Protein AF-A0A963QBI6-F1 (afdb_monomer_lite)

Foldseek 3Di:
DWDAAPVRHIDDDPDPVCRVVVNCVLVVQLPPPPCLCVLVVVVVPDLALQSLLSQLVNLVSVVDPCSNVRSVVSNVSSVVNLVVDDPVSVVSD

pLDDT: mean 76.11, std 11.45, range [47.69, 97.38]

Secondary structure (DSSP, 8-state):
-EEE-TTS-EEE-SSGGGHHHHHHHHHHHHTS-GGGGHHHHHTTT---HHHHHHHHHHHHHT-STTHHHHHHHHHHHHHHHGGGS-TTGGGT-

Sequence (93 aa):
MTAQDCLGNPVHLQDRASLAALDDFVGGFIACEARAVNVLAAADHDRSAIVQACCAALHMFAESREGPIHARPFIEAARAGASQASEREQRFV

Structure (mmCIF, N/CA/C/O backbone):
data_AF-A0A963QBI6-F1
#
_entry.id   AF-A0A963QBI6-F1
#
loop_
_atom_site.group_PDB
_atom_site.id
_atom_site.type_symbol
_atom_site.label_atom_id
_atom_site.label_alt_id
_atom_site.label_comp_id
_atom_site.label_asym_id
_atom_site.label_entity_id
_atom_site.label_seq_id
_atom_site.pdbx_PDB_ins_code
_atom_site.Cartn_x
_atom_site.Cartn_y
_atom_site.Cartn_z
_atom_site.occupancy
_atom_site.B_iso_or_equiv
_atom_site.auth_seq_id
_atom_site.auth_comp_id
_atom_site.auth_asym_id
_atom_site.auth_atom_id
_atom_site.pdbx_PDB_model_num
ATOM 1 N N . MET A 1 1 ? 10.894 1.842 -28.838 1.00 61.66 1 MET A N 1
ATOM 2 C CA . MET A 1 1 ? 11.678 0.594 -28.683 1.00 61.66 1 MET A CA 1
ATOM 3 C C . MET A 1 1 ? 11.229 -0.109 -27.407 1.00 61.66 1 MET A C 1
ATOM 5 O O . MET A 1 1 ? 10.812 0.583 -26.486 1.00 61.66 1 MET A O 1
ATOM 9 N N . THR A 1 2 ? 11.257 -1.440 -27.355 1.00 63.28 2 THR A N 1
ATOM 10 C CA . THR A 1 2 ? 10.736 -2.227 -26.218 1.00 63.28 2 THR A CA 1
ATOM 11 C C . THR A 1 2 ? 11.861 -2.594 -25.242 1.00 63.28 2 THR A C 1
ATOM 13 O O . THR A 1 2 ? 12.933 -3.014 -25.682 1.00 63.28 2 THR A O 1
ATOM 16 N N . ALA A 1 3 ? 11.633 -2.420 -23.939 1.00 76.94 3 ALA A N 1
ATOM 17 C CA . ALA A 1 3 ? 12.555 -2.759 -22.849 1.00 76.94 3 ALA A CA 1
ATOM 18 C C . ALA A 1 3 ? 11.785 -3.366 -21.657 1.00 76.94 3 ALA A C 1
ATOM 20 O O . ALA A 1 3 ? 10.574 -3.556 -21.754 1.00 76.94 3 ALA A O 1
ATOM 21 N N . GLN A 1 4 ? 12.480 -3.686 -20.565 1.00 78.94 4 GLN A N 1
ATOM 22 C CA . GLN A 1 4 ? 11.873 -4.069 -19.287 1.00 78.94 4 GLN A CA 1
ATOM 23 C C . GLN A 1 4 ? 12.358 -3.112 -18.198 1.00 78.94 4 GLN A C 1
ATOM 25 O O . GLN A 1 4 ? 13.529 -2.737 -18.241 1.00 78.94 4 GLN A O 1
ATOM 30 N N . ASP A 1 5 ? 11.470 -2.711 -17.288 1.00 75.88 5 ASP A N 1
ATOM 31 C CA . ASP A 1 5 ? 11.827 -1.943 -16.086 1.00 75.88 5 ASP A CA 1
ATOM 32 C C . ASP A 1 5 ? 12.530 -2.821 -15.029 1.00 75.88 5 ASP A C 1
ATOM 34 O O . ASP A 1 5 ? 12.679 -4.038 -15.194 1.00 75.88 5 ASP A O 1
ATOM 38 N N . CYS A 1 6 ? 12.940 -2.210 -13.917 1.00 74.19 6 CYS A N 1
ATOM 39 C CA . CYS A 1 6 ? 13.598 -2.873 -12.789 1.00 74.19 6 CYS A CA 1
ATOM 40 C C . CYS A 1 6 ? 12.752 -3.948 -12.077 1.00 74.19 6 CYS A C 1
ATOM 42 O O . CYS A 1 6 ? 13.289 -4.699 -11.260 1.00 74.19 6 CYS A O 1
ATOM 44 N N . LEU A 1 7 ? 11.460 -4.063 -12.398 1.00 71.81 7 LEU A N 1
ATOM 45 C CA . LEU A 1 7 ? 10.539 -5.080 -11.881 1.00 71.81 7 LEU A CA 1
ATOM 46 C C . LEU A 1 7 ? 10.214 -6.168 -12.919 1.00 71.81 7 LEU A C 1
ATOM 48 O O . LEU A 1 7 ? 9.480 -7.109 -12.617 1.00 71.81 7 LEU A O 1
ATOM 52 N N . GLY A 1 8 ? 10.763 -6.064 -14.133 1.00 76.81 8 GLY A N 1
ATOM 53 C CA . GLY A 1 8 ? 10.538 -7.001 -15.233 1.00 76.81 8 GLY A CA 1
ATOM 54 C C . GLY A 1 8 ? 9.296 -6.706 -16.082 1.00 76.81 8 GLY A C 1
ATOM 55 O O . GLY A 1 8 ? 8.934 -7.531 -16.926 1.00 76.81 8 GLY A O 1
ATOM 56 N N . ASN A 1 9 ? 8.635 -5.555 -15.910 1.00 67.62 9 ASN A N 1
ATOM 57 C CA . ASN A 1 9 ? 7.478 -5.185 -16.725 1.00 67.62 9 ASN A CA 1
ATOM 58 C C . ASN A 1 9 ? 7.922 -4.655 -18.095 1.00 67.62 9 ASN A C 1
ATOM 60 O O . ASN A 1 9 ? 8.872 -3.874 -18.177 1.00 67.62 9 ASN A O 1
ATOM 64 N N . PRO A 1 10 ? 7.230 -5.009 -19.194 1.00 62.62 10 PRO A N 1
ATOM 65 C CA . PRO A 1 10 ? 7.555 -4.487 -20.514 1.00 62.62 10 PRO A CA 1
ATOM 66 C C . PRO A 1 10 ? 7.213 -2.993 -20.630 1.00 62.62 10 PRO A C 1
ATOM 68 O O . PRO A 1 10 ? 6.066 -2.590 -20.438 1.00 62.62 10 PRO A O 1
ATOM 71 N N . VAL A 1 11 ? 8.187 -2.178 -21.041 1.00 51.09 11 VAL A N 1
ATOM 72 C CA . VAL A 1 11 ? 8.038 -0.727 -21.234 1.00 51.09 11 VAL A CA 1
ATOM 73 C C . VAL A 1 11 ? 8.385 -0.307 -22.662 1.00 51.09 11 VAL A C 1
ATOM 75 O O . VAL A 1 11 ? 9.241 -0.894 -23.331 1.00 51.09 11 VAL A O 1
ATOM 78 N N . HIS A 1 12 ? 7.704 0.731 -23.145 1.00 65.94 12 HIS A N 1
ATOM 79 C CA . HIS A 1 12 ? 7.864 1.255 -24.500 1.00 65.94 12 HIS A CA 1
ATOM 80 C C . HIS A 1 12 ? 8.468 2.653 -24.432 1.00 65.94 12 HIS A C 1
ATOM 82 O O . HIS A 1 12 ? 7.784 3.618 -24.102 1.00 65.94 12 HIS A O 1
ATOM 88 N N . LEU A 1 13 ? 9.755 2.758 -24.757 1.00 50.19 13 LEU A N 1
ATOM 89 C CA . LEU A 1 13 ? 10.503 4.008 -24.641 1.00 50.19 13 LEU A CA 1
ATOM 90 C C . LEU A 1 13 ? 10.759 4.632 -26.014 1.00 50.19 13 LEU A C 1
ATOM 92 O O . LEU A 1 13 ? 11.056 3.927 -26.989 1.00 50.19 13 LEU A O 1
ATOM 96 N N . GLN A 1 14 ? 10.651 5.960 -26.080 1.00 47.69 14 GLN A N 1
ATOM 97 C CA . GLN A 1 14 ? 11.063 6.749 -27.245 1.00 47.69 14 GLN A CA 1
ATOM 98 C C . GLN A 1 14 ? 12.592 6.897 -27.290 1.00 47.69 14 GLN A C 1
ATOM 100 O O . GLN A 1 14 ? 13.181 6.729 -28.353 1.00 47.69 14 GLN A O 1
ATOM 105 N N . ASP A 1 15 ? 13.222 7.095 -26.128 1.00 68.44 15 ASP A N 1
ATOM 106 C CA . ASP A 1 15 ? 14.673 7.068 -25.927 1.00 68.44 15 ASP A CA 1
ATOM 107 C C . ASP A 1 15 ? 15.040 5.959 -24.927 1.00 68.44 15 ASP A C 1
ATOM 109 O O . ASP A 1 15 ? 14.491 5.881 -23.828 1.00 68.44 15 ASP A O 1
ATOM 113 N N . ARG A 1 16 ? 15.976 5.079 -25.300 1.00 69.69 16 ARG A N 1
ATOM 114 C CA . ARG A 1 16 ? 16.419 3.974 -24.435 1.00 69.69 16 ARG A CA 1
ATOM 115 C C . ARG A 1 16 ? 17.156 4.471 -23.193 1.00 69.69 16 ARG A C 1
ATOM 117 O O . ARG A 1 16 ? 17.128 3.783 -22.177 1.00 69.69 16 ARG A O 1
ATOM 124 N N . ALA A 1 17 ? 17.809 5.632 -23.268 1.00 73.81 17 ALA A N 1
ATOM 125 C CA . ALA A 1 17 ? 18.563 6.191 -22.149 1.00 73.81 17 ALA A CA 1
ATOM 126 C C . ALA A 1 17 ? 17.661 6.563 -20.958 1.00 73.81 17 ALA A C 1
ATOM 128 O O . ALA A 1 17 ? 18.132 6.609 -19.825 1.00 73.81 17 ALA A O 1
ATOM 129 N N . SER A 1 18 ? 16.356 6.756 -21.187 1.00 68.12 18 SER A N 1
ATOM 130 C CA . SER A 1 18 ? 15.382 7.071 -20.136 1.00 68.12 18 SER A CA 1
ATOM 131 C C . SER A 1 18 ? 15.078 5.908 -19.184 1.00 68.12 18 SER A C 1
ATOM 133 O O . SER A 1 18 ? 14.438 6.139 -18.162 1.00 68.12 18 SER A O 1
ATOM 135 N N . LEU A 1 19 ? 15.517 4.678 -19.484 1.00 68.12 19 LEU A N 1
ATOM 136 C CA . LEU A 1 19 ? 15.198 3.503 -18.665 1.00 68.12 19 LEU A CA 1
ATOM 137 C C . LEU A 1 19 ? 15.734 3.620 -17.231 1.00 68.12 19 LEU A C 1
ATOM 139 O O . LEU A 1 19 ? 15.000 3.347 -16.296 1.00 68.12 19 LEU A O 1
ATOM 143 N N . ALA A 1 20 ? 16.963 4.110 -17.050 1.00 68.69 20 ALA A N 1
ATOM 144 C CA . ALA A 1 20 ? 17.548 4.260 -15.715 1.00 68.69 20 ALA A CA 1
ATOM 145 C C . ALA A 1 20 ? 16.773 5.268 -14.848 1.00 68.69 20 ALA A C 1
ATOM 147 O O . ALA A 1 20 ? 16.533 5.015 -13.677 1.00 68.69 20 ALA A O 1
ATOM 148 N N . ALA A 1 21 ? 16.313 6.377 -15.437 1.00 57.94 21 ALA A N 1
ATOM 149 C CA . ALA A 1 21 ? 15.490 7.355 -14.724 1.00 57.94 21 ALA A CA 1
ATOM 150 C C . ALA A 1 21 ? 14.102 6.793 -14.368 1.00 57.94 21 ALA A C 1
ATOM 152 O O . ALA A 1 21 ? 13.544 7.135 -13.326 1.00 57.94 21 ALA A O 1
ATOM 153 N N . LEU A 1 22 ? 13.546 5.933 -15.228 1.00 60.81 22 LEU A N 1
ATOM 154 C CA . LEU A 1 22 ? 12.305 5.215 -14.949 1.00 60.81 22 LEU A CA 1
ATOM 155 C C . LEU A 1 22 ? 12.497 4.216 -13.799 1.00 60.81 22 LEU A C 1
ATOM 157 O O . LEU A 1 22 ? 11.672 4.176 -12.892 1.00 60.81 22 LEU A O 1
ATOM 161 N N . ASP A 1 23 ? 13.608 3.481 -13.794 1.00 74.06 23 ASP A N 1
ATOM 162 C CA . ASP A 1 23 ? 13.959 2.533 -12.735 1.00 74.06 23 ASP A CA 1
ATOM 163 C C . ASP A 1 23 ? 14.245 3.234 -11.398 1.00 74.06 23 ASP A C 1
ATOM 165 O O . ASP A 1 23 ? 13.812 2.741 -10.358 1.00 74.06 23 ASP A O 1
ATOM 169 N N . ASP A 1 24 ? 14.904 4.399 -11.410 1.00 67.50 24 ASP A N 1
ATOM 170 C CA . ASP A 1 24 ? 15.137 5.231 -10.220 1.00 67.50 24 ASP A CA 1
ATOM 171 C C . ASP A 1 24 ? 13.822 5.771 -9.645 1.00 67.50 24 ASP A C 1
ATOM 173 O O . ASP A 1 24 ? 13.641 5.809 -8.427 1.00 67.50 24 ASP A O 1
ATOM 177 N N . PHE A 1 25 ? 12.880 6.165 -10.508 1.00 63.03 25 PHE A N 1
ATOM 178 C CA . PHE A 1 25 ? 11.545 6.584 -10.086 1.00 63.03 25 PHE A CA 1
ATOM 179 C C . PHE A 1 25 ? 10.767 5.419 -9.469 1.00 63.03 25 PHE A C 1
ATOM 181 O O . PHE A 1 25 ? 10.279 5.546 -8.349 1.00 63.03 25 PHE A O 1
ATOM 188 N N . VAL A 1 26 ? 10.681 4.279 -10.162 1.00 68.19 26 VAL A N 1
ATOM 189 C CA . VAL A 1 26 ? 9.969 3.081 -9.684 1.00 68.19 26 VAL A CA 1
ATOM 190 C C . VAL A 1 26 ? 10.596 2.566 -8.389 1.00 68.19 26 VAL A C 1
ATOM 192 O O . VAL A 1 26 ? 9.895 2.340 -7.403 1.00 68.19 26 VAL A O 1
ATOM 195 N N . GLY A 1 27 ? 11.923 2.453 -8.357 1.00 68.50 27 GLY A N 1
ATOM 196 C CA . GLY A 1 27 ? 12.687 2.045 -7.185 1.00 68.50 27 GLY A CA 1
ATOM 197 C C . GLY A 1 27 ? 12.522 3.018 -6.022 1.00 68.50 27 GLY A C 1
ATOM 198 O O . GLY A 1 27 ? 12.253 2.578 -4.911 1.00 68.50 27 GLY A O 1
ATOM 199 N N . GLY A 1 28 ? 12.613 4.328 -6.261 1.00 66.62 28 GLY A N 1
ATOM 200 C CA . GLY A 1 28 ? 12.426 5.362 -5.240 1.00 66.62 28 GLY A CA 1
ATOM 201 C C . GLY A 1 28 ? 10.994 5.445 -4.703 1.00 66.62 28 GLY A C 1
ATOM 202 O O . GLY A 1 28 ? 10.801 5.677 -3.511 1.00 66.62 28 GLY A O 1
ATOM 203 N N . PHE A 1 29 ? 9.994 5.210 -5.555 1.00 65.19 29 PHE A N 1
ATOM 204 C CA . PHE A 1 29 ? 8.579 5.206 -5.184 1.00 65.19 29 PHE A CA 1
ATOM 205 C C . PHE A 1 29 ? 8.207 3.955 -4.376 1.00 65.19 29 PHE A C 1
ATOM 207 O O . PHE A 1 29 ? 7.580 4.066 -3.324 1.00 65.19 29 PHE A O 1
ATOM 214 N N . ILE A 1 30 ? 8.674 2.775 -4.797 1.00 65.25 30 ILE A N 1
ATOM 215 C CA . ILE A 1 30 ? 8.525 1.524 -4.034 1.00 65.25 30 ILE A CA 1
ATOM 216 C C . ILE A 1 30 ? 9.324 1.572 -2.728 1.00 65.25 30 ILE A C 1
ATOM 218 O O . ILE A 1 30 ? 8.873 1.056 -1.708 1.00 65.25 30 ILE A O 1
ATOM 222 N N . ALA A 1 31 ? 10.493 2.219 -2.728 1.00 66.88 31 ALA A N 1
ATOM 223 C CA . ALA A 1 31 ? 11.336 2.393 -1.548 1.00 66.88 31 ALA A CA 1
ATOM 224 C C . ALA A 1 31 ? 10.793 3.411 -0.533 1.00 66.88 31 ALA A C 1
ATOM 226 O O . ALA A 1 31 ? 11.500 3.719 0.430 1.00 66.88 31 ALA A O 1
ATOM 227 N N . CYS A 1 32 ? 9.555 3.898 -0.686 1.00 55.88 32 CYS A N 1
ATOM 228 C CA . CYS A 1 32 ? 8.819 4.522 0.407 1.00 55.88 32 CYS A CA 1
ATOM 229 C C . CYS A 1 32 ? 8.806 3.519 1.585 1.00 55.88 32 CYS A C 1
ATOM 231 O O . CYS A 1 32 ? 8.117 2.509 1.547 1.00 55.88 32 CYS A O 1
ATOM 233 N N . GLU A 1 33 ? 9.701 3.756 2.552 1.00 64.50 33 GLU A N 1
ATOM 234 C CA . GLU A 1 33 ? 10.482 2.761 3.311 1.00 64.50 33 GLU A CA 1
ATOM 235 C C . GLU A 1 33 ? 9.859 1.375 3.555 1.00 64.50 33 GLU A C 1
ATOM 237 O O . GLU A 1 33 ? 8.728 1.261 4.021 1.00 64.50 33 GLU A O 1
ATOM 242 N N . ALA A 1 34 ? 10.683 0.319 3.462 1.00 64.38 34 ALA A N 1
ATOM 243 C CA . ALA A 1 34 ? 10.316 -1.066 3.801 1.00 64.38 34 ALA A CA 1
ATOM 244 C C . ALA A 1 34 ? 9.581 -1.222 5.150 1.00 64.38 34 ALA A C 1
ATOM 246 O O . ALA A 1 34 ? 8.809 -2.158 5.325 1.00 64.38 34 ALA A O 1
ATOM 247 N N . ARG A 1 35 ? 9.763 -0.290 6.096 1.00 66.00 35 ARG A N 1
ATOM 248 C CA . ARG A 1 35 ? 9.026 -0.238 7.370 1.00 66.00 35 ARG A CA 1
ATOM 249 C C . ARG A 1 35 ? 7.506 -0.138 7.203 1.00 66.00 35 ARG A C 1
ATOM 251 O O . ARG A 1 35 ? 6.795 -0.587 8.098 1.00 66.00 35 ARG A O 1
ATOM 258 N N . ALA A 1 36 ? 7.000 0.409 6.097 1.00 70.94 36 ALA A N 1
ATOM 259 C CA . ALA A 1 36 ? 5.566 0.502 5.828 1.00 70.94 36 ALA A CA 1
ATOM 260 C C . ALA A 1 36 ? 4.892 -0.880 5.808 1.00 70.94 36 ALA A C 1
ATOM 262 O O . ALA A 1 36 ? 3.751 -1.001 6.245 1.00 70.94 36 ALA A O 1
ATOM 263 N N . VAL A 1 37 ? 5.617 -1.939 5.417 1.00 77.19 37 VAL A N 1
ATOM 264 C CA . VAL A 1 37 ? 5.104 -3.321 5.429 1.00 77.19 37 VAL A CA 1
ATOM 265 C C . VAL A 1 37 ? 4.719 -3.807 6.826 1.00 77.19 37 VAL A C 1
ATOM 267 O O . VAL A 1 37 ? 3.855 -4.670 6.961 1.00 77.19 37 VAL A O 1
ATOM 270 N N . ASN A 1 38 ? 5.299 -3.221 7.879 1.00 76.38 38 ASN A N 1
ATOM 271 C CA . ASN A 1 38 ? 5.025 -3.615 9.259 1.00 76.38 38 ASN A CA 1
ATOM 272 C C . ASN A 1 38 ? 3.556 -3.387 9.648 1.00 76.38 38 ASN A C 1
ATOM 274 O O . ASN A 1 38 ? 3.071 -4.038 10.572 1.00 76.38 38 ASN A O 1
ATOM 278 N N . VAL A 1 39 ? 2.829 -2.512 8.937 1.00 76.12 39 VAL A N 1
ATOM 279 C CA . VAL A 1 39 ? 1.391 -2.307 9.167 1.00 76.12 39 VAL A CA 1
ATOM 280 C C . VAL A 1 39 ? 0.577 -3.579 8.909 1.00 76.12 39 VAL A C 1
ATOM 282 O O . VAL A 1 39 ? -0.423 -3.801 9.585 1.00 76.12 39 VAL A O 1
ATOM 285 N N . LEU A 1 40 ? 1.043 -4.469 8.022 1.00 82.38 40 LEU A N 1
ATOM 286 C CA . LEU A 1 40 ? 0.383 -5.751 7.765 1.00 82.38 40 LEU A CA 1
ATOM 287 C C . LEU A 1 40 ? 0.410 -6.664 8.998 1.00 82.38 40 LEU A C 1
ATOM 289 O O . LEU A 1 40 ? -0.578 -7.335 9.271 1.00 82.38 40 LEU A O 1
ATOM 293 N N . ALA A 1 41 ? 1.490 -6.641 9.787 1.00 77.62 41 ALA A N 1
ATOM 294 C CA . ALA A 1 41 ? 1.568 -7.394 11.042 1.00 77.62 41 ALA A CA 1
ATOM 295 C C . ALA A 1 41 ? 0.653 -6.807 12.136 1.00 77.62 41 ALA A C 1
ATOM 297 O O . ALA A 1 41 ? 0.192 -7.526 13.024 1.00 77.62 41 ALA A O 1
ATOM 298 N N . ALA A 1 42 ? 0.359 -5.502 12.081 1.00 67.25 42 ALA A N 1
ATOM 299 C CA . ALA A 1 42 ? -0.593 -4.877 12.996 1.00 67.25 42 ALA A CA 1
ATOM 300 C C . ALA A 1 42 ? -2.030 -5.362 12.747 1.00 67.25 42 ALA A C 1
ATOM 302 O O . ALA A 1 42 ? -2.792 -5.537 13.696 1.00 67.25 42 ALA A O 1
ATOM 303 N N . ALA A 1 43 ? -2.390 -5.660 11.494 1.00 75.44 43 ALA A N 1
ATOM 304 C CA . ALA A 1 43 ? -3.738 -6.097 11.135 1.00 75.44 43 ALA A CA 1
ATOM 305 C C . ALA A 1 43 ? -4.167 -7.436 11.770 1.00 75.44 43 ALA A C 1
ATOM 307 O O . ALA A 1 43 ? -5.369 -7.719 11.830 1.00 75.44 43 ALA A O 1
ATOM 308 N N . ASP A 1 44 ? -3.220 -8.236 12.273 1.00 75.00 44 ASP A N 1
ATOM 309 C CA . ASP A 1 44 ? -3.509 -9.472 13.008 1.00 75.00 44 ASP A CA 1
ATOM 310 C C . ASP A 1 44 ? -4.219 -9.207 14.344 1.00 75.00 44 ASP A C 1
ATOM 312 O O . ASP A 1 44 ? -5.039 -10.019 14.779 1.00 75.00 44 ASP A O 1
ATOM 316 N N . HIS A 1 45 ? -3.938 -8.069 14.986 1.00 72.31 45 HIS A N 1
ATOM 317 C CA . HIS A 1 45 ? -4.423 -7.753 16.334 1.00 72.31 45 HIS A CA 1
ATOM 318 C C . HIS A 1 45 ? -5.123 -6.391 16.457 1.00 72.31 45 HIS A C 1
ATOM 320 O O . HIS A 1 45 ? -5.832 -6.172 17.438 1.00 72.31 45 HIS A O 1
ATOM 326 N N . ASP A 1 46 ? -4.991 -5.504 15.470 1.00 71.06 46 ASP A N 1
ATOM 327 C CA . ASP A 1 46 ? -5.631 -4.189 15.437 1.00 71.06 46 ASP A CA 1
ATOM 328 C C . ASP A 1 46 ? -6.566 -4.061 14.223 1.00 71.06 46 ASP A C 1
ATOM 330 O O . ASP A 1 46 ? -6.155 -4.055 13.059 1.00 71.06 46 ASP A O 1
ATOM 334 N N . ARG A 1 47 ? -7.867 -3.961 14.512 1.00 80.94 47 ARG A N 1
ATOM 335 C CA . ARG A 1 47 ? -8.945 -3.840 13.518 1.00 80.94 47 ARG A CA 1
ATOM 336 C C . ARG A 1 47 ? -9.449 -2.406 13.346 1.00 80.94 47 ARG A C 1
ATOM 338 O O . ARG A 1 47 ? -10.484 -2.209 12.715 1.00 80.94 47 ARG A O 1
ATOM 345 N N . SER A 1 48 ? -8.751 -1.414 13.897 1.00 69.81 48 SER A N 1
ATOM 346 C CA . SER A 1 48 ? -9.106 -0.005 13.734 1.00 69.81 48 SER A CA 1
ATOM 347 C C . SER A 1 48 ? -9.125 0.398 12.259 1.00 69.81 48 SER A C 1
ATOM 349 O O . SER A 1 48 ? -8.321 -0.065 11.445 1.00 69.81 48 SER A O 1
ATOM 351 N N . ALA A 1 49 ? -10.052 1.291 11.908 1.00 72.75 49 ALA A N 1
ATOM 352 C CA . ALA A 1 49 ? -10.286 1.669 10.518 1.00 72.75 49 ALA A CA 1
ATOM 353 C C . ALA A 1 49 ? -9.023 2.209 9.831 1.00 72.75 49 ALA A C 1
ATOM 355 O O . ALA A 1 49 ? -8.766 1.889 8.673 1.00 72.75 49 ALA A O 1
ATOM 356 N N . ILE A 1 50 ? -8.202 2.971 10.562 1.00 75.75 50 ILE A N 1
ATOM 357 C CA . ILE A 1 50 ? -6.970 3.560 10.035 1.00 75.75 50 ILE A CA 1
ATOM 358 C C . ILE A 1 50 ? -5.882 2.512 9.758 1.00 75.75 50 ILE A C 1
ATOM 360 O O . ILE A 1 50 ? -5.221 2.592 8.725 1.00 75.75 50 ILE A O 1
ATOM 364 N N . VAL A 1 51 ? -5.727 1.489 10.610 1.00 73.06 51 VAL A N 1
ATOM 365 C CA . VAL A 1 51 ? -4.770 0.390 10.373 1.00 73.06 51 VAL A CA 1
ATOM 366 C C . VAL A 1 51 ? -5.181 -0.413 9.142 1.00 73.06 51 VAL A C 1
ATOM 368 O O . VAL A 1 51 ? -4.348 -0.702 8.282 1.00 73.06 51 VAL A O 1
ATOM 371 N N . GLN A 1 52 ? -6.475 -0.708 9.009 1.00 87.19 52 GLN A N 1
ATOM 372 C CA . GLN A 1 52 ? -7.004 -1.425 7.851 1.00 87.19 52 GLN A CA 1
ATOM 373 C C . GLN A 1 52 ? -6.867 -0.583 6.563 1.00 87.19 52 GLN A C 1
ATOM 375 O O . GLN A 1 52 ? -6.380 -1.086 5.553 1.00 87.19 52 GLN A O 1
ATOM 380 N N . ALA A 1 53 ? -7.167 0.720 6.593 1.00 82.06 53 ALA A N 1
ATOM 381 C CA . ALA A 1 53 ? -6.985 1.601 5.43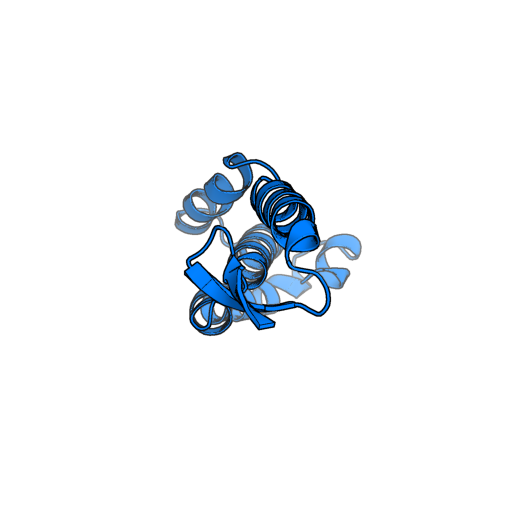4 1.00 82.06 53 ALA A CA 1
ATOM 382 C C . ALA A 1 53 ? -5.516 1.705 4.989 1.00 82.06 53 ALA A C 1
ATOM 384 O O . ALA A 1 53 ? -5.226 1.659 3.794 1.00 82.06 53 ALA A O 1
ATOM 385 N N . CYS A 1 54 ? -4.571 1.769 5.931 1.00 82.00 54 CYS A N 1
A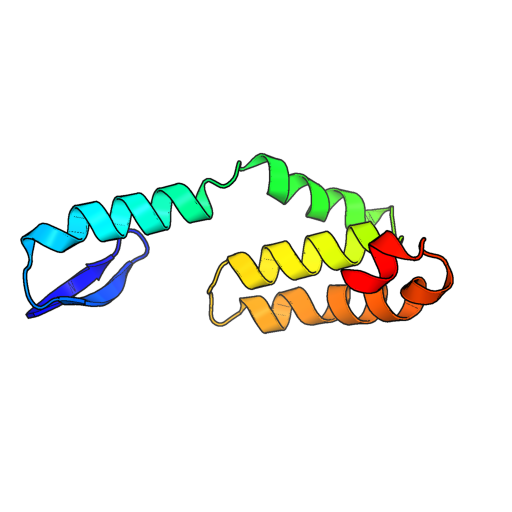TOM 386 C CA . CYS A 1 54 ? -3.140 1.757 5.620 1.00 82.00 54 CYS A CA 1
ATOM 387 C C . CYS A 1 54 ? -2.683 0.432 4.982 1.00 82.00 54 CYS A C 1
ATOM 389 O O . CYS A 1 54 ? -1.889 0.458 4.042 1.00 82.00 54 CYS A O 1
ATOM 391 N N . CYS A 1 55 ? -3.207 -0.718 5.427 1.00 86.62 55 CYS A N 1
ATOM 392 C CA . CYS A 1 55 ? -2.938 -2.014 4.788 1.00 86.62 55 CYS A CA 1
ATOM 393 C C . CYS A 1 55 ? -3.482 -2.066 3.352 1.00 86.62 55 CYS A C 1
ATOM 395 O O . CYS A 1 55 ? -2.793 -2.521 2.438 1.00 86.62 55 CYS A O 1
ATOM 397 N N . ALA A 1 56 ? -4.699 -1.556 3.135 1.00 91.50 56 ALA A N 1
ATOM 398 C CA . ALA A 1 56 ? -5.287 -1.449 1.803 1.00 91.50 56 ALA A CA 1
ATOM 399 C C . ALA A 1 56 ? -4.440 -0.563 0.877 1.00 91.50 56 ALA A C 1
ATOM 401 O O . ALA A 1 56 ? -4.115 -0.973 -0.237 1.00 91.50 56 ALA A O 1
ATOM 402 N N . ALA A 1 57 ? -4.047 0.624 1.349 1.00 89.19 57 ALA A N 1
ATOM 403 C CA . ALA A 1 57 ? -3.215 1.557 0.595 1.00 89.19 57 ALA A CA 1
ATOM 404 C C . ALA A 1 57 ? -1.867 0.931 0.206 1.00 89.19 57 ALA A C 1
ATOM 406 O O . ALA A 1 57 ? -1.460 1.039 -0.948 1.00 89.19 57 ALA A O 1
ATOM 407 N N . LEU A 1 58 ? -1.224 0.201 1.124 1.00 87.62 58 LEU A N 1
ATOM 408 C CA . LEU A 1 58 ? 0.026 -0.508 0.849 1.00 87.62 58 LEU A CA 1
ATOM 409 C C . LEU A 1 58 ? -0.129 -1.539 -0.283 1.00 87.62 58 LEU A C 1
ATOM 411 O O . LEU A 1 58 ? 0.700 -1.587 -1.189 1.00 87.62 58 LEU A O 1
ATOM 415 N N . HIS A 1 59 ? -1.200 -2.339 -0.267 1.00 88.81 59 HIS A N 1
ATOM 416 C CA . HIS A 1 59 ? -1.471 -3.297 -1.342 1.00 88.81 59 HIS A CA 1
ATOM 417 C C . HIS A 1 59 ? -1.760 -2.619 -2.687 1.00 88.81 59 HIS A C 1
ATOM 419 O O . HIS A 1 59 ? -1.370 -3.146 -3.729 1.00 88.81 59 HIS A O 1
ATOM 425 N N . MET A 1 60 ? -2.402 -1.449 -2.675 1.00 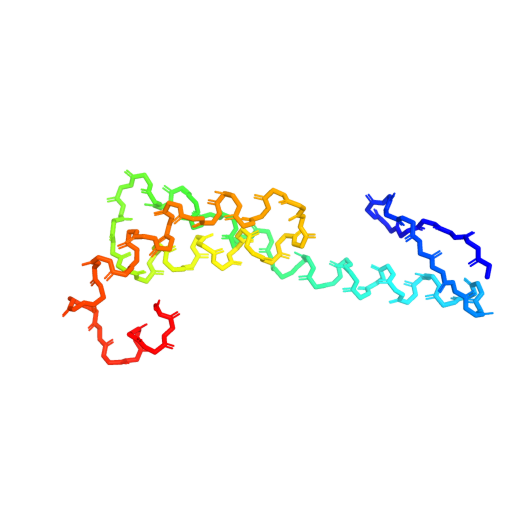85.81 60 MET A N 1
ATOM 426 C CA . MET A 1 60 ? -2.667 -0.668 -3.885 1.00 85.81 60 MET A CA 1
ATOM 427 C C . MET A 1 60 ? -1.406 0.011 -4.440 1.00 85.81 60 MET A C 1
ATOM 429 O O . MET A 1 60 ? -1.264 0.102 -5.656 1.00 85.81 60 MET A O 1
ATOM 433 N N . PHE A 1 61 ? -0.464 0.421 -3.584 1.00 80.06 61 PHE A N 1
ATOM 434 C CA . PHE A 1 61 ? 0.826 0.990 -4.002 1.00 80.06 61 PHE A CA 1
ATOM 435 C C . PHE A 1 61 ? 1.774 -0.019 -4.646 1.00 80.06 61 PHE A C 1
ATOM 437 O O . PHE A 1 61 ? 2.698 0.381 -5.343 1.00 80.06 61 PHE A O 1
ATOM 444 N N . ALA A 1 62 ? 1.542 -1.320 -4.468 1.00 73.50 62 ALA A N 1
ATOM 445 C CA . ALA A 1 62 ? 2.353 -2.343 -5.117 1.00 73.50 62 ALA A CA 1
ATOM 446 C C . ALA A 1 62 ? 2.201 -2.370 -6.655 1.00 73.50 62 ALA A C 1
ATOM 448 O O . ALA A 1 62 ? 2.900 -3.153 -7.290 1.00 73.50 62 ALA A O 1
ATOM 449 N N . GLU A 1 63 ? 1.251 -1.609 -7.230 1.00 67.50 63 GLU A N 1
ATOM 450 C CA . GLU A 1 63 ? 0.932 -1.502 -8.673 1.00 67.50 63 GLU A CA 1
ATOM 451 C C . GLU A 1 63 ? 0.852 -2.847 -9.424 1.00 67.50 63 GLU A C 1
ATOM 453 O O . GLU A 1 63 ? 0.934 -2.935 -10.648 1.00 67.50 63 GLU A O 1
ATOM 458 N N . SER A 1 64 ? 0.640 -3.930 -8.680 1.00 77.19 64 SER A N 1
ATOM 459 C CA . SER A 1 64 ? 0.549 -5.280 -9.211 1.00 77.19 64 SER A CA 1
ATOM 460 C C . SER A 1 64 ? -0.899 -5.619 -9.535 1.00 77.19 64 SER A C 1
ATOM 462 O O . SER A 1 64 ? -1.836 -5.129 -8.898 1.00 77.19 64 SER A O 1
ATOM 464 N N . ARG A 1 65 ? -1.097 -6.545 -10.478 1.00 80.31 65 ARG A N 1
ATOM 465 C CA . ARG A 1 65 ? -2.428 -7.070 -10.819 1.00 80.31 65 ARG A CA 1
ATOM 466 C C . ARG A 1 65 ? -3.183 -7.611 -9.597 1.00 80.31 65 ARG A C 1
ATOM 468 O O . ARG A 1 65 ? -4.404 -7.513 -9.538 1.00 80.31 65 ARG A O 1
ATOM 475 N N . GLU A 1 66 ? -2.456 -8.161 -8.627 1.00 85.44 66 GLU A N 1
ATOM 476 C CA . GLU A 1 66 ? -3.025 -8.743 -7.408 1.00 85.44 66 GLU A CA 1
ATOM 477 C C . GLU A 1 66 ? -3.263 -7.701 -6.299 1.00 85.44 66 GLU A C 1
ATOM 479 O O . GLU A 1 66 ? -3.962 -7.989 -5.330 1.00 85.44 66 GLU A O 1
ATOM 484 N N . GLY A 1 67 ? -2.730 -6.481 -6.434 1.00 87.62 67 GLY A N 1
ATOM 485 C CA . GLY A 1 67 ? -2.864 -5.401 -5.450 1.00 87.62 67 GLY A CA 1
ATOM 486 C C . GLY A 1 67 ? -4.317 -5.141 -5.034 1.00 87.62 67 GLY A C 1
ATOM 487 O O . GLY A 1 67 ? -4.628 -5.262 -3.848 1.00 87.62 67 GLY A O 1
ATOM 488 N N . PRO A 1 68 ? -5.249 -4.904 -5.978 1.00 91.00 68 PRO A N 1
ATOM 489 C CA . PRO A 1 68 ? -6.667 -4.729 -5.660 1.00 91.00 68 PRO A CA 1
ATOM 490 C C . PRO A 1 68 ? -7.309 -5.937 -4.966 1.00 91.00 68 PRO A C 1
ATOM 492 O O . PRO A 1 68 ? -8.176 -5.772 -4.107 1.00 91.00 68 PRO A O 1
ATOM 495 N N . ILE A 1 69 ? -6.885 -7.155 -5.316 1.00 93.94 69 ILE A N 1
ATOM 496 C CA . ILE A 1 69 ? -7.406 -8.392 -4.720 1.00 93.94 69 ILE A CA 1
ATOM 497 C C . ILE A 1 69 ? -6.981 -8.479 -3.253 1.00 93.94 69 ILE A C 1
ATOM 499 O O . ILE A 1 69 ? -7.815 -8.755 -2.389 1.00 93.94 69 ILE A O 1
ATOM 503 N N . HIS A 1 70 ? -5.711 -8.195 -2.968 1.00 92.25 70 HIS A N 1
ATOM 504 C CA . HIS A 1 70 ? -5.171 -8.214 -1.612 1.00 92.25 70 HIS A CA 1
ATOM 505 C C . HIS A 1 70 ? -5.633 -7.021 -0.764 1.00 92.25 70 HIS A C 1
ATOM 507 O O . HIS A 1 70 ? -5.804 -7.170 0.441 1.00 92.25 70 HIS A O 1
ATOM 513 N N . ALA A 1 71 ? -5.907 -5.863 -1.371 1.00 95.00 71 ALA A N 1
ATOM 514 C CA . ALA A 1 71 ? -6.408 -4.683 -0.668 1.00 95.00 71 ALA A CA 1
ATOM 515 C C . ALA A 1 71 ? -7.865 -4.837 -0.200 1.00 95.00 71 ALA A C 1
ATOM 517 O O . ALA A 1 71 ? -8.228 -4.336 0.865 1.00 95.00 71 ALA A O 1
ATOM 518 N N . ARG A 1 72 ? -8.709 -5.534 -0.975 1.00 96.56 72 ARG A N 1
ATOM 519 C CA . ARG A 1 72 ? -10.160 -5.640 -0.740 1.00 96.56 72 ARG A CA 1
ATOM 520 C C . ARG A 1 72 ? -10.575 -5.982 0.703 1.00 96.56 72 ARG A C 1
ATOM 522 O O . ARG A 1 72 ? -11.394 -5.233 1.234 1.00 96.56 72 ARG A O 1
ATOM 529 N N . PRO A 1 73 ? -10.052 -7.036 1.366 1.00 96.19 73 PRO A N 1
ATOM 530 C CA . PRO A 1 73 ? -10.463 -7.353 2.738 1.00 96.19 73 PRO A CA 1
ATOM 531 C C . PRO A 1 73 ? -10.181 -6.207 3.720 1.00 96.19 73 PRO A C 1
ATOM 533 O O . PRO A 1 73 ? -10.977 -5.948 4.622 1.00 96.19 73 PRO A O 1
ATOM 536 N N . PHE A 1 74 ? -9.083 -5.478 3.520 1.00 95.81 74 PHE A N 1
ATOM 537 C CA . PHE A 1 74 ? -8.718 -4.340 4.355 1.00 95.81 74 PHE A CA 1
ATOM 538 C C . PHE A 1 74 ? -9.596 -3.114 4.076 1.00 95.81 74 PHE A C 1
ATOM 540 O O . PHE A 1 74 ? -9.981 -2.422 5.013 1.00 95.81 74 PHE A O 1
ATOM 547 N N . ILE A 1 75 ? -9.986 -2.879 2.817 1.00 96.62 75 ILE A N 1
ATOM 548 C CA . ILE A 1 75 ? -10.948 -1.822 2.452 1.00 96.62 75 ILE A CA 1
ATOM 549 C C . ILE A 1 75 ? -12.300 -2.079 3.123 1.00 96.62 75 ILE A C 1
ATOM 551 O O . ILE A 1 75 ? -12.896 -1.177 3.710 1.00 96.62 75 ILE A O 1
ATOM 555 N N . GLU A 1 76 ? -12.797 -3.313 3.054 1.00 97.38 76 GLU A N 1
ATOM 556 C CA . GLU A 1 76 ? -14.075 -3.691 3.661 1.00 97.38 76 GLU A CA 1
ATOM 557 C C . GLU A 1 76 ? -14.049 -3.500 5.184 1.00 97.38 76 GLU A C 1
ATOM 559 O O . GLU A 1 76 ? -14.966 -2.891 5.743 1.00 97.38 76 GLU A O 1
ATOM 564 N N . ALA A 1 77 ? -12.973 -3.941 5.843 1.00 90.69 77 ALA A N 1
ATOM 565 C CA . ALA A 1 77 ? -12.782 -3.768 7.280 1.00 90.69 77 ALA A CA 1
ATOM 566 C C . ALA A 1 77 ? -12.643 -2.289 7.683 1.00 90.69 77 ALA A C 1
ATOM 568 O O . ALA A 1 77 ? -13.273 -1.855 8.650 1.00 90.69 77 ALA A O 1
ATOM 569 N N . ALA A 1 78 ? -11.879 -1.499 6.921 1.00 90.75 78 ALA A N 1
ATOM 570 C CA . ALA A 1 78 ? -11.710 -0.070 7.163 1.00 90.75 78 ALA A CA 1
ATOM 571 C C . ALA A 1 78 ? -13.056 0.661 7.109 1.00 90.75 78 ALA A C 1
ATOM 573 O O . ALA A 1 78 ? -13.431 1.359 8.052 1.00 90.75 78 ALA A O 1
ATOM 574 N N . ARG A 1 79 ? -13.840 0.416 6.052 1.00 95.56 79 ARG A N 1
ATOM 575 C CA . ARG A 1 79 ? -15.168 1.019 5.884 1.00 95.56 79 ARG A CA 1
ATOM 576 C C . ARG A 1 79 ? -16.150 0.613 6.978 1.00 95.56 79 ARG A C 1
ATOM 578 O O . ARG A 1 79 ? -16.949 1.442 7.406 1.00 95.56 79 ARG A O 1
ATOM 585 N N . ALA A 1 80 ? -16.102 -0.636 7.441 1.00 94.56 80 ALA A N 1
ATOM 586 C CA . ALA A 1 80 ? -16.954 -1.099 8.535 1.00 94.56 80 ALA A CA 1
ATOM 587 C C . ALA A 1 80 ? -16.644 -0.378 9.862 1.00 94.56 80 ALA A C 1
ATOM 589 O O . ALA A 1 80 ? -17.558 -0.111 10.641 1.00 94.56 80 ALA A O 1
ATOM 590 N N . GLY A 1 81 ? -15.374 -0.032 10.101 1.00 85.81 81 GLY A N 1
ATOM 591 C CA . GLY A 1 81 ? -14.923 0.693 11.292 1.00 85.81 81 GLY A CA 1
ATOM 592 C C . GLY A 1 81 ? -14.959 2.222 11.183 1.00 85.81 81 GLY A C 1
ATOM 593 O O . GLY A 1 81 ? -14.681 2.897 12.172 1.00 85.81 81 GLY A O 1
ATOM 594 N N . ALA A 1 82 ? -15.285 2.784 10.014 1.00 86.81 82 ALA A N 1
ATOM 595 C CA . ALA A 1 82 ? -15.125 4.213 9.725 1.00 86.81 82 ALA A CA 1
ATOM 596 C C . ALA A 1 82 ? -15.863 5.129 10.717 1.00 86.81 82 ALA A C 1
ATOM 598 O O . ALA A 1 82 ? -15.330 6.156 11.127 1.00 86.81 82 ALA A O 1
ATOM 599 N N . SER A 1 83 ? -17.059 4.737 11.164 1.00 89.44 83 SER A N 1
ATOM 600 C CA . SER A 1 83 ? -17.873 5.521 12.106 1.00 89.44 83 SER A CA 1
ATOM 601 C C . SER A 1 83 ? -17.247 5.683 13.495 1.00 89.44 83 SER A C 1
ATOM 603 O O . SER A 1 83 ? -17.660 6.564 14.245 1.00 89.44 83 SER A O 1
ATOM 605 N N . GLN A 1 84 ? -16.262 4.850 13.841 1.00 81.25 84 GLN A N 1
ATOM 606 C CA . GLN A 1 84 ? -15.529 4.911 15.108 1.00 81.25 84 GLN A CA 1
ATOM 607 C C . GLN A 1 84 ? -14.225 5.716 14.996 1.00 81.25 84 GLN A C 1
ATOM 609 O O . GLN A 1 84 ? -13.572 5.963 16.007 1.00 81.25 84 GLN A O 1
ATOM 614 N N . ALA A 1 85 ? -13.834 6.113 13.782 1.00 76.12 85 ALA A N 1
ATOM 615 C CA . ALA A 1 85 ? -12.622 6.877 13.523 1.00 76.12 85 ALA A CA 1
ATOM 616 C C . ALA A 1 85 ? -12.877 8.388 13.631 1.00 76.12 85 ALA A C 1
ATOM 618 O O . ALA A 1 85 ? -14.012 8.858 13.516 1.00 76.12 85 ALA A O 1
ATOM 619 N N . SER A 1 86 ? -11.816 9.169 13.814 1.00 64.38 86 SER A N 1
ATOM 620 C CA . SER A 1 86 ? -11.899 10.632 13.782 1.00 64.38 86 SER A CA 1
ATOM 621 C C . SER A 1 86 ? -12.301 11.152 12.397 1.00 64.38 86 SER A C 1
ATOM 623 O O . SER A 1 86 ? -12.077 10.497 11.379 1.00 64.38 86 SER A O 1
ATOM 625 N N . GLU A 1 87 ? -12.814 12.383 12.322 1.00 78.62 87 GLU A N 1
ATOM 626 C CA . GLU A 1 87 ? -13.169 13.016 11.039 1.00 78.62 87 GLU A CA 1
ATOM 627 C C . GLU A 1 87 ? -12.003 13.057 10.043 1.00 78.62 87 GLU A C 1
ATOM 629 O O . GLU A 1 87 ? -12.209 12.979 8.834 1.00 78.62 87 GLU A O 1
ATOM 634 N N . ARG A 1 88 ? -10.766 13.195 10.538 1.00 77.75 88 ARG A N 1
ATOM 635 C CA . ARG A 1 88 ? -9.570 13.167 9.692 1.00 77.75 88 ARG A CA 1
ATOM 636 C C . ARG A 1 88 ? -9.366 1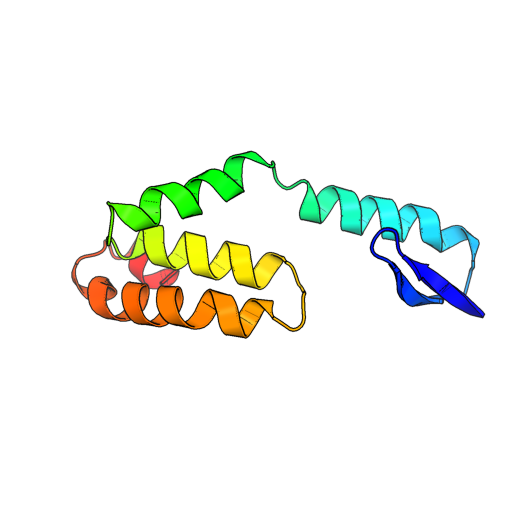1.784 9.078 1.00 77.75 88 ARG A C 1
ATOM 638 O O . ARG A 1 88 ? -9.080 11.696 7.890 1.00 77.75 88 ARG A O 1
ATOM 645 N N . GLU A 1 89 ? -9.483 10.729 9.875 1.00 60.84 89 GLU A N 1
ATOM 646 C CA . GLU A 1 89 ? -9.283 9.346 9.426 1.00 60.84 89 GLU A CA 1
ATOM 647 C C . GLU A 1 89 ? -10.394 8.903 8.472 1.00 60.84 89 GLU A C 1
ATOM 649 O O . GLU A 1 89 ? -10.101 8.272 7.464 1.00 60.84 89 GLU A O 1
ATOM 654 N N . GLN A 1 90 ? -11.638 9.326 8.709 1.00 73.19 90 GLN A N 1
ATOM 655 C CA . GLN A 1 90 ? -12.775 9.067 7.816 1.0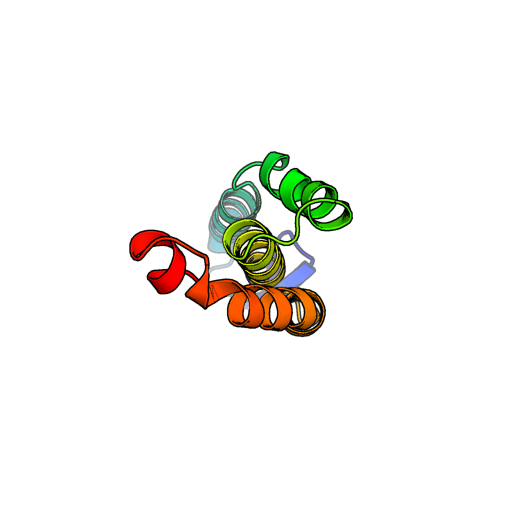0 73.19 90 GLN A CA 1
ATOM 656 C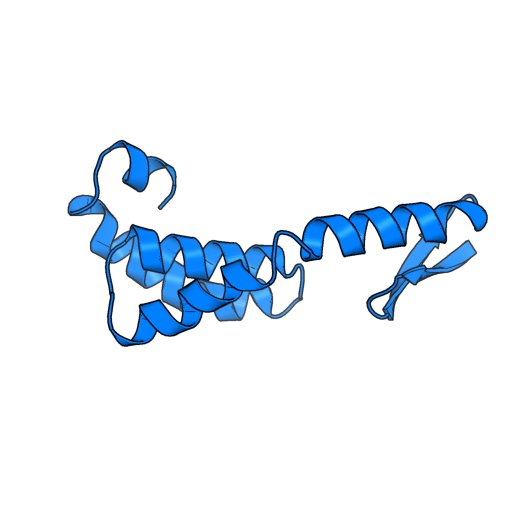 C . GLN A 1 90 ? -12.623 9.663 6.408 1.00 73.19 90 GLN A C 1
ATOM 658 O O . GLN A 1 90 ? -13.321 9.242 5.498 1.00 73.19 90 GLN A O 1
ATOM 663 N N . ARG A 1 91 ? -11.751 10.662 6.208 1.00 80.06 91 ARG A N 1
ATOM 664 C CA . ARG A 1 91 ? -11.450 11.190 4.862 1.00 80.06 91 ARG A CA 1
ATOM 665 C C . ARG A 1 91 ? -10.463 10.318 4.090 1.00 80.06 91 ARG A C 1
ATOM 667 O O . ARG A 1 91 ? -10.319 10.505 2.886 1.00 80.06 91 ARG A O 1
ATOM 674 N N . PHE A 1 92 ? -9.726 9.464 4.795 1.00 77.81 92 PHE A N 1
ATOM 675 C CA . PHE A 1 92 ? -8.742 8.556 4.218 1.00 77.81 92 PHE A CA 1
ATOM 676 C C . PHE A 1 92 ? -9.304 7.139 4.034 1.00 77.81 92 PHE A C 1
ATOM 678 O O . PHE A 1 92 ? -8.984 6.492 3.041 1.00 77.81 92 PHE A O 1
ATOM 685 N N . VAL A 1 93 ? -10.124 6.687 4.989 1.00 77.31 93 VAL A N 1
ATOM 686 C CA . VAL A 1 93 ? -10.912 5.440 4.955 1.00 77.31 93 VAL A CA 1
ATOM 687 C C . VAL A 1 93 ? -12.021 5.515 3.905 1.00 77.31 93 VAL A C 1
ATOM 689 O O . VAL A 1 93 ? -12.236 4.496 3.211 1.00 77.31 93 VAL A O 1
#

Radius of gyration: 16.82 Å; chains: 1; bounding box: 36×23×45 Å